Protein AF-A0A954ICX2-F1 (afdb_monomer_lite)

pLDDT: mean 85.06, std 8.17, range [50.5, 95.81]

Radius of gyration: 15.26 Å; chains: 1; bounding box: 35×24×38 Å

Structure (mmCIF, N/CA/C/O backbone):
data_AF-A0A954ICX2-F1
#
_entry.id   AF-A0A954ICX2-F1
#
loop_
_atom_site.group_PDB
_atom_site.id
_atom_site.type_symbol
_atom_site.label_atom_id
_atom_site.label_alt_id
_atom_site.label_comp_id
_atom_site.label_asym_id
_atom_site.label_entity_id
_atom_site.label_seq_id
_atom_site.pdbx_PDB_ins_code
_atom_site.Cartn_x
_atom_site.Cartn_y
_atom_site.Cartn_z
_atom_site.occupancy
_atom_site.B_iso_or_equiv
_atom_site.auth_seq_id
_atom_site.auth_comp_id
_atom_site.auth_asym_id
_atom_site.auth_atom_id
_atom_site.pdbx_PDB_model_num
ATOM 1 N N . SER A 1 1 ? 8.768 4.609 13.503 1.00 57.59 1 SER A N 1
ATOM 2 C CA . SER A 1 1 ? 8.660 5.996 13.991 1.00 57.59 1 SER A CA 1
ATOM 3 C C . SER A 1 1 ? 7.308 6.144 14.655 1.00 57.59 1 SER A C 1
ATOM 5 O O . SER A 1 1 ? 6.352 5.581 14.128 1.00 57.59 1 SER A O 1
ATOM 7 N N . ASP A 1 2 ? 7.224 6.877 15.766 1.00 72.88 2 ASP A N 1
ATOM 8 C CA . ASP A 1 2 ? 5.958 7.207 16.445 1.00 72.88 2 ASP A CA 1
ATOM 9 C C . ASP A 1 2 ? 4.934 7.832 15.474 1.00 72.88 2 ASP A C 1
ATOM 11 O O . ASP A 1 2 ? 3.736 7.612 15.601 1.00 72.88 2 ASP A O 1
ATOM 15 N N . ALA A 1 3 ? 5.410 8.504 14.416 1.00 77.00 3 ALA A N 1
ATOM 16 C CA . ALA A 1 3 ? 4.572 9.086 13.369 1.00 77.00 3 ALA A CA 1
ATOM 17 C C . ALA A 1 3 ? 3.672 8.064 12.651 1.00 77.00 3 ALA A C 1
ATOM 19 O O . ALA A 1 3 ? 2.516 8.367 12.381 1.00 77.00 3 ALA A O 1
ATOM 20 N N . VAL A 1 4 ? 4.164 6.847 12.374 1.00 76.12 4 VAL A N 1
ATOM 21 C CA . VAL A 1 4 ? 3.345 5.797 11.733 1.00 76.12 4 VAL A CA 1
ATOM 22 C C . VAL A 1 4 ? 2.193 5.411 12.654 1.00 76.12 4 VAL A C 1
ATOM 24 O O . VAL A 1 4 ? 1.057 5.328 12.210 1.00 76.12 4 VAL A O 1
ATOM 27 N N . ARG A 1 5 ? 2.476 5.250 13.950 1.00 78.19 5 ARG A N 1
ATOM 28 C CA . ARG A 1 5 ? 1.475 4.881 14.954 1.00 78.19 5 ARG A CA 1
ATOM 29 C C . ARG A 1 5 ? 0.420 5.974 15.133 1.00 78.19 5 ARG A C 1
ATOM 31 O O . ARG A 1 5 ? -0.767 5.673 15.114 1.00 78.19 5 ARG A O 1
ATOM 38 N N . VAL A 1 6 ? 0.843 7.236 15.220 1.00 83.38 6 VAL A N 1
ATOM 39 C CA . VAL A 1 6 ? -0.059 8.395 15.330 1.00 83.38 6 VAL A CA 1
ATOM 40 C C . VAL A 1 6 ? -0.961 8.529 14.098 1.00 83.38 6 VAL A C 1
ATOM 42 O O . VAL A 1 6 ? -2.160 8.767 14.244 1.00 83.38 6 VAL A O 1
ATOM 45 N N . VAL A 1 7 ? -0.423 8.338 12.887 1.00 82.31 7 VAL A N 1
ATOM 46 C CA . VAL A 1 7 ? -1.233 8.360 11.657 1.00 82.31 7 VAL A CA 1
ATOM 47 C C . VAL A 1 7 ? -2.233 7.204 11.640 1.00 82.31 7 VAL A C 1
ATOM 49 O O . VAL A 1 7 ? -3.400 7.441 11.339 1.00 82.31 7 VAL A O 1
ATOM 52 N N . SER A 1 8 ? -1.829 5.990 12.027 1.00 81.81 8 SER A N 1
ATOM 53 C CA . SER A 1 8 ? -2.739 4.838 12.113 1.00 81.81 8 SER A CA 1
ATOM 54 C C . SER A 1 8 ? -3.896 5.074 13.088 1.00 81.81 8 SER A C 1
ATOM 56 O O . SER A 1 8 ? -5.050 4.807 12.765 1.00 81.81 8 SER A O 1
ATOM 58 N N . GLU A 1 9 ? -3.620 5.630 14.271 1.00 83.38 9 GLU A N 1
ATOM 59 C CA . GLU A 1 9 ? -4.663 5.961 15.251 1.00 83.38 9 GLU A CA 1
ATOM 60 C C . GLU A 1 9 ? -5.632 7.037 14.732 1.00 83.38 9 GLU A C 1
ATOM 62 O O . GLU A 1 9 ? -6.829 6.989 15.022 1.00 83.38 9 GLU A O 1
ATOM 67 N N . GLY A 1 10 ? -5.131 8.007 13.962 1.00 84.50 10 GLY A N 1
ATOM 68 C CA . GLY A 1 10 ? -5.958 9.013 13.295 1.00 84.50 10 GLY A CA 1
ATOM 69 C C . GLY A 1 10 ? -6.841 8.411 12.202 1.00 84.50 10 GLY A C 1
ATOM 70 O O . GLY A 1 10 ? -8.041 8.682 12.165 1.00 84.50 10 GLY A O 1
ATOM 71 N N . LEU A 1 11 ? -6.271 7.547 11.358 1.00 83.88 11 LEU A N 1
ATOM 72 C CA . LEU A 1 11 ? -6.992 6.841 10.299 1.00 83.88 11 LEU A CA 1
ATOM 73 C C . LEU A 1 11 ? -8.108 5.964 10.862 1.00 83.88 11 LEU A C 1
ATOM 75 O O . LEU A 1 11 ? -9.228 6.041 10.371 1.00 83.88 11 LEU A O 1
ATOM 79 N N . ALA A 1 12 ? -7.849 5.207 11.929 1.00 79.94 12 ALA A N 1
ATOM 80 C CA . ALA A 1 12 ? -8.854 4.349 12.556 1.00 79.94 12 ALA A CA 1
ATOM 81 C C . ALA A 1 12 ? -10.059 5.128 13.118 1.00 79.94 12 ALA A C 1
ATOM 83 O O . ALA A 1 12 ? -11.171 4.610 13.139 1.00 79.94 12 ALA A O 1
ATOM 84 N N . LYS A 1 13 ? -9.856 6.374 13.567 1.00 83.38 13 LYS A N 1
ATOM 85 C CA . LYS A 1 13 ? -10.936 7.244 14.074 1.00 83.38 13 LYS A CA 1
ATOM 86 C C . LYS A 1 13 ? -11.748 7.906 12.960 1.00 83.38 13 LYS A C 1
ATOM 88 O O . LYS A 1 13 ? -12.893 8.282 13.190 1.00 83.38 13 LYS A O 1
ATOM 93 N N . LEU A 1 14 ? -11.136 8.098 11.794 1.00 81.94 14 LEU A N 1
ATOM 94 C CA . LEU A 1 14 ? -11.733 8.768 10.639 1.00 81.94 14 LEU A CA 1
ATOM 95 C C . LEU A 1 14 ? -12.406 7.783 9.680 1.00 81.94 14 LEU A C 1
ATOM 97 O O . LEU A 1 14 ? -13.435 8.105 9.090 1.00 81.94 14 LEU A O 1
ATOM 101 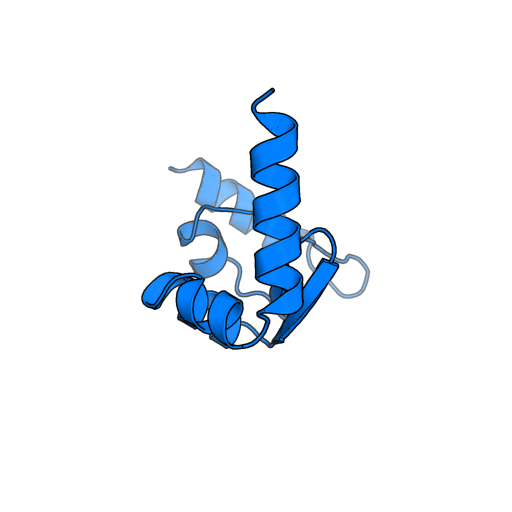N N . ALA A 1 15 ? -11.843 6.583 9.540 1.00 80.19 15 ALA A N 1
ATOM 102 C CA . ALA A 1 15 ? -12.385 5.531 8.702 1.00 80.19 15 ALA A CA 1
ATOM 103 C C . ALA A 1 15 ? -13.758 5.089 9.223 1.00 80.19 15 ALA A C 1
ATOM 105 O O . ALA A 1 15 ? -13.933 4.744 10.391 1.00 80.19 15 ALA A O 1
ATOM 106 N N . GLY A 1 16 ? -14.750 5.093 8.338 1.00 79.88 16 GLY A N 1
ATOM 107 C CA . GLY A 1 16 ? -16.118 4.742 8.687 1.00 79.88 16 GLY A CA 1
ATOM 108 C C . GLY A 1 16 ? -17.054 4.840 7.486 1.00 79.88 16 GLY A C 1
ATOM 109 O O . GLY A 1 16 ? -16.635 5.238 6.402 1.00 79.88 16 GLY A O 1
ATOM 110 N N . PRO A 1 17 ? -18.347 4.526 7.655 1.00 82.06 17 PRO A N 1
ATOM 111 C CA . PRO A 1 17 ? -19.306 4.458 6.548 1.00 82.06 17 PRO A CA 1
ATOM 112 C C . PRO A 1 17 ? -19.519 5.788 5.802 1.00 82.06 17 PRO A C 1
ATOM 114 O O . PRO A 1 17 ? -20.104 5.791 4.726 1.00 82.06 17 PRO A O 1
ATOM 117 N N . GLN A 1 18 ? -19.059 6.912 6.358 1.00 86.44 18 GLN A N 1
ATOM 118 C CA . GLN A 1 18 ? -19.181 8.246 5.760 1.00 86.44 18 GLN A CA 1
ATOM 119 C C . GLN A 1 18 ? -17.858 8.774 5.175 1.00 86.44 18 GLN A C 1
ATOM 121 O O . GLN A 1 18 ? -17.837 9.880 4.640 1.00 86.44 18 GLN A O 1
ATOM 126 N N . MET A 1 19 ? -16.754 8.022 5.281 1.00 85.25 19 MET A N 1
ATOM 127 C CA . MET A 1 19 ? -15.428 8.484 4.866 1.00 85.25 19 MET A CA 1
ATOM 128 C C . MET A 1 19 ? -14.595 7.362 4.244 1.00 85.25 19 MET A C 1
ATOM 130 O O . MET A 1 19 ? -14.308 6.351 4.882 1.00 85.25 19 MET A O 1
ATOM 134 N N . GLY A 1 20 ? -14.159 7.584 3.002 1.00 86.44 20 GLY A N 1
ATOM 135 C CA . GLY A 1 20 ? -13.172 6.747 2.324 1.00 86.44 20 GLY A CA 1
ATOM 136 C C . GLY A 1 20 ? -11.749 7.245 2.574 1.00 86.44 20 GLY A C 1
ATOM 137 O O . GLY A 1 20 ? -11.510 8.449 2.648 1.00 86.44 20 GLY A O 1
ATOM 138 N N . VAL A 1 21 ? -10.802 6.314 2.675 1.00 88.06 21 VAL A N 1
ATOM 139 C CA . VAL A 1 21 ? -9.376 6.602 2.866 1.00 88.06 21 VAL A CA 1
ATOM 140 C C . VAL A 1 21 ? -8.590 5.972 1.721 1.00 88.06 21 VAL A C 1
ATOM 142 O O . VAL A 1 21 ? -8.716 4.776 1.471 1.00 88.06 21 VAL A O 1
ATOM 145 N N . LEU A 1 22 ? -7.749 6.768 1.056 1.00 90.38 22 LEU A N 1
ATOM 146 C CA . LEU A 1 22 ? -6.773 6.290 0.079 1.00 90.38 22 LEU A CA 1
ATOM 147 C C . LEU A 1 22 ? -5.364 6.459 0.649 1.00 90.38 22 LEU A C 1
ATOM 149 O O . LEU A 1 22 ? -4.926 7.577 0.916 1.00 90.38 22 LEU A O 1
ATOM 153 N N . ILE A 1 23 ? -4.655 5.344 0.812 1.00 88.00 23 ILE A N 1
ATOM 154 C CA . ILE A 1 23 ? -3.277 5.323 1.302 1.00 88.00 23 ILE A CA 1
ATOM 155 C C . ILE A 1 23 ? -2.347 5.100 0.110 1.00 88.00 23 ILE A C 1
ATOM 157 O O . ILE A 1 23 ? -2.365 4.036 -0.502 1.00 88.00 23 ILE A O 1
ATOM 161 N N . ILE A 1 24 ? -1.513 6.095 -0.202 1.00 89.06 24 ILE A N 1
ATOM 162 C CA . ILE A 1 24 ? -0.432 5.972 -1.187 1.00 89.06 24 ILE A CA 1
ATOM 163 C C . ILE A 1 24 ? 0.875 5.937 -0.407 1.00 89.06 24 ILE A C 1
ATOM 165 O O . ILE A 1 24 ? 1.264 6.925 0.214 1.00 89.06 24 ILE A O 1
ATOM 169 N N . THR A 1 25 ? 1.535 4.784 -0.393 1.00 83.69 25 THR A N 1
ATOM 170 C CA . THR A 1 25 ? 2.737 4.576 0.411 1.00 83.69 25 THR A CA 1
ATOM 171 C C . THR A 1 25 ? 3.706 3.641 -0.294 1.00 83.69 25 THR A C 1
ATOM 173 O O . THR A 1 25 ? 3.298 2.685 -0.945 1.00 83.69 25 THR A O 1
ATOM 176 N N . HIS A 1 26 ? 4.999 3.908 -0.127 1.00 78.50 26 HIS A N 1
ATOM 177 C CA . HIS A 1 26 ? 6.065 2.932 -0.364 1.00 78.50 26 HIS A CA 1
ATOM 178 C C . HIS A 1 26 ? 6.589 2.334 0.959 1.00 78.50 26 HIS A C 1
ATOM 180 O O . HIS A 1 26 ? 7.565 1.593 0.965 1.00 78.50 26 HIS A O 1
ATOM 186 N N . HIS A 1 27 ? 5.982 2.693 2.099 1.00 72.75 27 HIS A N 1
ATOM 187 C CA . HIS A 1 27 ? 6.313 2.185 3.430 1.00 72.75 27 HIS A CA 1
ATOM 188 C C . HIS A 1 27 ? 5.348 1.079 3.854 1.00 72.75 27 HIS A C 1
ATOM 190 O O . HIS A 1 27 ? 4.176 1.330 4.137 1.00 72.75 27 HIS A O 1
ATOM 196 N N . GLU A 1 28 ? 5.881 -0.126 3.988 1.00 69.81 28 GLU A N 1
ATOM 197 C CA . GLU A 1 28 ? 5.112 -1.353 4.225 1.00 69.81 28 GLU A CA 1
ATOM 198 C C . GLU A 1 28 ? 4.536 -1.411 5.642 1.00 69.81 28 GLU A C 1
ATOM 200 O O . GLU A 1 28 ? 3.378 -1.772 5.836 1.00 69.81 28 GLU A O 1
ATOM 205 N N . ARG A 1 29 ? 5.292 -0.911 6.628 1.00 76.56 29 ARG A N 1
ATOM 206 C CA . ARG A 1 29 ? 4.856 -0.830 8.033 1.00 76.56 29 ARG A CA 1
ATOM 207 C C . ARG A 1 29 ? 3.571 -0.030 8.247 1.00 76.56 29 ARG A C 1
ATOM 209 O O . ARG A 1 29 ? 2.936 -0.178 9.282 1.00 76.56 29 ARG A O 1
ATOM 216 N N . LEU A 1 30 ? 3.180 0.837 7.312 1.00 79.06 30 LEU A N 1
ATOM 217 C CA . LEU A 1 30 ? 1.912 1.561 7.414 1.00 79.06 30 LEU A CA 1
ATOM 218 C C . LEU A 1 30 ? 0.712 0.627 7.184 1.00 79.06 30 LEU A C 1
ATOM 220 O O . LEU A 1 30 ? -0.318 0.798 7.834 1.00 79.06 30 LEU A O 1
ATOM 224 N N . LEU A 1 31 ? 0.857 -0.363 6.297 1.00 82.56 31 LEU A N 1
ATOM 225 C CA . LEU A 1 31 ? -0.196 -1.317 5.943 1.00 82.56 31 LEU A CA 1
ATOM 226 C C . LEU A 1 31 ? -0.376 -2.409 7.008 1.00 82.56 31 LEU A C 1
ATOM 228 O O . LEU A 1 31 ? -1.480 -2.918 7.161 1.00 82.56 31 LEU A O 1
ATOM 232 N N . GLU A 1 32 ? 0.660 -2.707 7.801 1.00 80.81 32 GLU A N 1
ATOM 233 C CA . GLU A 1 32 ? 0.564 -3.624 8.954 1.00 80.81 32 GLU A CA 1
ATOM 234 C C . GLU A 1 32 ? -0.460 -3.145 9.995 1.00 80.81 32 GLU A C 1
ATOM 236 O O . GLU A 1 32 ? -1.216 -3.940 10.548 1.00 80.81 32 GLU A O 1
ATOM 241 N N . PHE A 1 33 ? -0.503 -1.833 10.252 1.00 82.19 33 PHE A N 1
ATOM 242 C CA . PHE A 1 33 ? -1.433 -1.229 11.213 1.00 82.19 33 PHE A CA 1
ATOM 243 C C . PHE A 1 33 ? -2.743 -0.751 10.576 1.00 82.19 33 PHE A C 1
ATOM 245 O O . PHE A 1 33 ? -3.695 -0.464 11.297 1.00 82.19 33 PHE A O 1
ATOM 252 N N . ASN A 1 34 ? -2.792 -0.645 9.246 1.00 84.31 34 ASN A N 1
ATOM 253 C CA . ASN A 1 34 ? -3.956 -0.182 8.491 1.00 84.31 34 ASN A CA 1
ATOM 254 C C . ASN A 1 34 ? -4.228 -1.156 7.337 1.00 84.31 34 ASN A C 1
ATOM 256 O O . ASN A 1 34 ? -3.911 -0.838 6.187 1.00 84.31 34 ASN A O 1
ATOM 260 N N . PRO A 1 35 ? -4.779 -2.348 7.627 1.00 86.50 35 PRO A N 1
ATOM 261 C CA . PRO A 1 35 ? -5.066 -3.335 6.599 1.00 86.50 35 PRO A CA 1
ATOM 262 C C . PRO A 1 35 ? -6.102 -2.768 5.612 1.00 86.50 35 PRO A C 1
ATOM 264 O O . PRO A 1 35 ? -7.216 -2.427 6.025 1.00 86.50 35 PRO A O 1
ATOM 267 N N . PRO A 1 36 ? -5.760 -2.629 4.319 1.00 89.25 36 PRO A N 1
ATOM 268 C CA . PRO A 1 36 ? -6.670 -2.058 3.341 1.00 89.25 36 PRO A CA 1
ATOM 269 C C . PRO A 1 36 ? -7.776 -3.051 2.978 1.00 89.25 36 PRO A C 1
ATOM 271 O O . PRO A 1 36 ? -7.566 -4.260 2.918 1.00 89.25 36 PRO A O 1
ATOM 274 N N . GLN A 1 37 ? -8.959 -2.521 2.673 1.00 89.69 37 GLN A N 1
ATOM 275 C CA . GLN A 1 37 ? -10.057 -3.314 2.110 1.00 89.69 37 GLN A CA 1
ATOM 276 C C . GLN A 1 37 ? -9.814 -3.639 0.634 1.00 89.69 37 GLN A C 1
ATOM 278 O O . GLN A 1 37 ? -10.176 -4.713 0.164 1.00 89.69 37 GLN A O 1
ATOM 283 N N . PHE A 1 38 ? -9.183 -2.704 -0.079 1.00 93.50 38 PHE A N 1
ATOM 284 C CA . PHE A 1 38 ? -8.833 -2.823 -1.485 1.00 93.50 38 PHE A CA 1
ATOM 285 C C . PHE A 1 38 ? -7.394 -2.360 -1.689 1.00 93.50 38 PHE A C 1
ATOM 287 O O . PHE A 1 38 ? -7.004 -1.286 -1.231 1.00 93.50 38 PHE A O 1
ATOM 294 N N . THR A 1 39 ? -6.624 -3.161 -2.412 1.00 93.69 39 THR A N 1
ATOM 295 C CA . THR A 1 39 ? -5.279 -2.840 -2.877 1.00 93.69 39 THR A CA 1
ATOM 296 C C . THR A 1 39 ? -5.330 -2.655 -4.384 1.00 93.69 39 THR A C 1
ATOM 298 O O . THR A 1 39 ? -5.805 -3.537 -5.096 1.00 93.69 39 THR A O 1
ATOM 301 N N . HIS A 1 40 ? -4.809 -1.535 -4.882 1.00 94.12 40 HIS A N 1
ATOM 302 C CA . HIS A 1 40 ? -4.713 -1.256 -6.314 1.00 94.12 40 HIS A CA 1
ATOM 303 C C . HIS A 1 40 ? -3.250 -1.105 -6.720 1.00 94.12 40 HIS A C 1
ATOM 305 O O . HIS A 1 40 ? -2.512 -0.337 -6.103 1.00 94.12 40 HIS A O 1
ATOM 311 N N . VAL A 1 41 ? -2.838 -1.798 -7.781 1.00 92.31 41 VAL A N 1
ATOM 312 C CA . VAL A 1 41 ? -1.481 -1.682 -8.326 1.00 92.31 41 VAL A CA 1
ATOM 313 C C . VAL A 1 41 ? -1.498 -0.788 -9.544 1.00 92.31 41 VAL A C 1
ATOM 315 O O . VAL A 1 41 ? -2.226 -1.055 -10.501 1.00 92.31 41 VAL A O 1
ATOM 318 N N . MET A 1 42 ? -0.675 0.258 -9.521 1.00 91.06 42 MET A N 1
ATOM 319 C CA . MET A 1 42 ? -0.501 1.159 -10.653 1.00 91.06 42 MET A CA 1
ATOM 320 C C . MET A 1 42 ? 0.790 0.856 -11.409 1.00 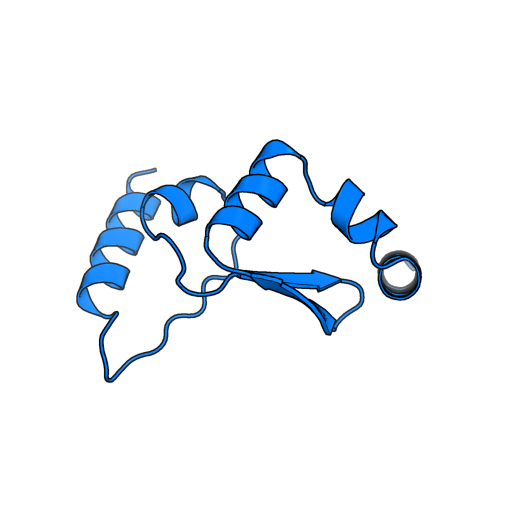91.06 42 MET A C 1
ATOM 322 O O . MET A 1 42 ? 1.862 0.749 -10.818 1.00 91.06 42 MET A O 1
ATOM 326 N N . LEU A 1 43 ? 0.690 0.755 -12.734 1.00 90.38 43 LEU A N 1
ATOM 327 C CA . LEU A 1 43 ? 1.825 0.563 -13.631 1.00 90.38 43 LEU A CA 1
ATOM 328 C C . LEU A 1 43 ? 1.549 1.297 -14.948 1.00 90.38 43 LEU A C 1
ATOM 330 O O . LEU A 1 43 ? 0.470 1.146 -15.519 1.00 90.38 43 LEU A O 1
ATOM 334 N N . GLY A 1 44 ? 2.500 2.109 -15.419 1.00 86.88 44 GLY A N 1
ATOM 335 C CA . GLY A 1 44 ? 2.331 2.863 -16.670 1.00 86.88 44 GLY A CA 1
ATOM 336 C C . GLY A 1 44 ? 1.143 3.834 -16.637 1.00 86.88 44 GLY A C 1
ATOM 337 O O . GLY A 1 44 ? 0.403 3.933 -17.605 1.00 86.88 44 GLY A O 1
ATOM 338 N N . GLY A 1 45 ? 0.903 4.494 -15.497 1.00 89.12 45 GLY A N 1
ATOM 339 C CA . GLY A 1 45 ? -0.154 5.507 -15.356 1.00 89.12 45 GLY A CA 1
ATOM 340 C C . GLY A 1 45 ? -1.582 4.974 -15.181 1.00 89.12 45 GLY A C 1
ATOM 341 O O . GLY A 1 45 ? -2.518 5.765 -15.125 1.00 89.12 45 GLY A O 1
ATOM 342 N N . ARG A 1 46 ? -1.775 3.657 -15.054 1.00 92.00 46 ARG A N 1
ATOM 343 C CA . ARG A 1 46 ? -3.098 3.032 -14.890 1.00 92.00 46 ARG A CA 1
ATOM 344 C C . ARG A 1 46 ? -3.098 1.946 -13.828 1.00 92.00 46 ARG A C 1
ATOM 346 O O . ARG A 1 46 ? -2.059 1.358 -13.540 1.00 92.00 46 ARG A O 1
ATOM 353 N N . ILE A 1 47 ? -4.276 1.664 -13.275 1.00 94.00 47 ILE A N 1
ATOM 354 C CA . ILE A 1 47 ? -4.482 0.515 -12.389 1.00 94.00 47 ILE A CA 1
ATOM 355 C C . ILE A 1 47 ? -4.458 -0.749 -13.250 1.00 94.00 47 ILE A C 1
ATOM 357 O O . ILE A 1 47 ? -5.235 -0.874 -14.196 1.00 94.00 47 ILE A O 1
ATOM 361 N N . VAL A 1 48 ? -3.540 -1.663 -12.946 1.00 94.88 48 VAL A N 1
ATOM 362 C CA . VAL A 1 48 ? -3.374 -2.931 -13.673 1.00 94.88 48 VAL A CA 1
ATOM 363 C C . VAL A 1 48 ? -3.946 -4.119 -12.917 1.00 94.88 48 VAL A C 1
ATOM 365 O O . VAL A 1 48 ? -4.360 -5.091 -13.541 1.00 94.88 48 VAL A O 1
ATOM 368 N N . GLU A 1 49 ? -4.025 -4.014 -11.593 1.00 94.44 49 GLU A N 1
ATOM 369 C CA . GLU A 1 49 ? -4.532 -5.070 -10.731 1.00 94.44 49 GLU A CA 1
ATOM 370 C C . GLU A 1 49 ? -5.256 -4.477 -9.526 1.00 94.44 49 GLU A C 1
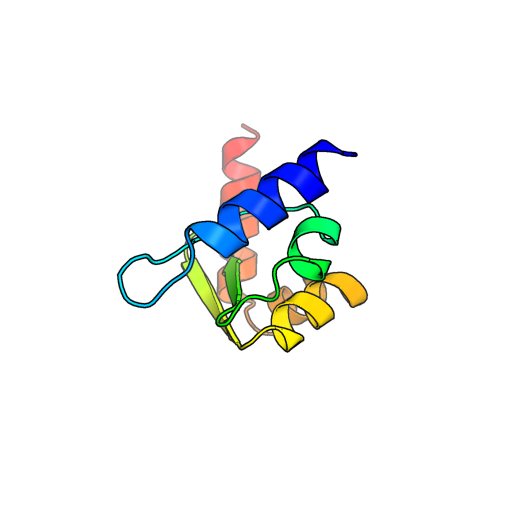ATOM 372 O O . GLU A 1 49 ? -4.927 -3.388 -9.047 1.00 94.44 49 GLU A O 1
ATOM 377 N N . THR A 1 50 ? -6.275 -5.187 -9.055 1.00 95.81 50 THR A N 1
ATOM 378 C CA . THR A 1 50 ? -7.010 -4.873 -7.832 1.00 95.81 50 THR A CA 1
ATOM 379 C C . THR A 1 50 ? -7.221 -6.156 -7.048 1.00 95.81 50 THR A C 1
ATOM 381 O O . THR A 1 50 ? -7.602 -7.170 -7.626 1.00 95.81 50 THR A O 1
ATOM 384 N N . GLY A 1 51 ? -6.992 -6.099 -5.743 1.00 94.56 51 GLY A N 1
ATOM 385 C CA . GLY A 1 51 ? -7.166 -7.219 -4.828 1.00 94.56 51 GLY A CA 1
ATOM 386 C C . GLY A 1 51 ? -7.495 -6.732 -3.425 1.00 94.56 51 GLY A C 1
ATOM 387 O O . GLY A 1 51 ? -7.783 -5.554 -3.223 1.00 94.56 51 GLY A O 1
ATOM 388 N N . ASP A 1 52 ? -7.446 -7.635 -2.457 1.00 94.19 52 ASP A N 1
ATOM 389 C CA . ASP A 1 52 ? -7.593 -7.309 -1.040 1.00 94.19 52 ASP A CA 1
ATOM 390 C C . ASP A 1 52 ? -6.211 -7.054 -0.395 1.00 94.19 52 ASP A C 1
ATOM 392 O O . ASP A 1 52 ? -5.221 -6.759 -1.078 1.00 94.19 52 ASP A O 1
ATOM 396 N N . ALA A 1 53 ? -6.123 -7.131 0.933 1.00 90.94 53 ALA A N 1
ATOM 397 C CA . ALA A 1 53 ? -4.867 -6.976 1.664 1.00 90.94 53 ALA A CA 1
ATOM 398 C C . ALA A 1 53 ? -3.794 -8.025 1.294 1.00 90.94 53 ALA A C 1
ATOM 400 O O . ALA A 1 53 ? -2.604 -7.747 1.456 1.00 90.94 53 ALA A O 1
ATOM 401 N N . SER A 1 54 ? -4.168 -9.200 0.772 1.00 92.19 54 SER A N 1
ATOM 402 C CA . SER A 1 54 ? -3.211 -10.233 0.360 1.00 92.19 54 SER A CA 1
ATOM 403 C C . SER A 1 54 ? -2.346 -9.761 -0.803 1.00 92.19 54 SER A C 1
ATOM 405 O O . SER A 1 54 ? -1.164 -10.086 -0.849 1.00 92.19 54 SER A O 1
ATOM 407 N N . LEU A 1 55 ? -2.906 -8.953 -1.710 1.00 91.69 55 LEU A N 1
ATOM 408 C CA . LEU A 1 55 ? -2.160 -8.372 -2.824 1.00 91.69 55 LEU A CA 1
ATOM 409 C C . LEU A 1 55 ? -1.083 -7.405 -2.317 1.00 91.69 55 LEU A C 1
ATOM 411 O O . LEU A 1 55 ? 0.043 -7.430 -2.798 1.00 91.69 55 LEU A O 1
ATOM 415 N N . ALA A 1 56 ? -1.396 -6.590 -1.306 1.00 88.88 56 ALA A N 1
ATOM 416 C CA . ALA A 1 56 ? -0.403 -5.713 -0.689 1.00 88.88 56 ALA A CA 1
ATOM 417 C C . ALA A 1 56 ? 0.721 -6.513 -0.012 1.00 88.88 56 ALA A C 1
ATOM 419 O O . ALA A 1 56 ? 1.890 -6.142 -0.109 1.00 88.88 56 ALA A O 1
ATOM 420 N N . HIS A 1 57 ? 0.373 -7.622 0.647 1.00 88.62 57 HIS A N 1
ATOM 421 C CA . HIS A 1 57 ? 1.347 -8.503 1.284 1.00 88.62 57 HIS A CA 1
ATOM 422 C C . HIS A 1 57 ? 2.249 -9.217 0.266 1.00 88.62 57 HIS A C 1
ATOM 424 O O . HIS A 1 57 ? 3.458 -9.292 0.467 1.00 88.62 57 HIS A O 1
ATOM 430 N N . ASP A 1 58 ? 1.684 -9.689 -0.846 1.00 89.44 58 ASP A N 1
ATOM 431 C CA . ASP A 1 58 ? 2.437 -10.327 -1.928 1.00 89.44 58 ASP A CA 1
ATOM 432 C C . ASP A 1 58 ? 3.436 -9.357 -2.573 1.00 89.44 58 ASP A C 1
ATOM 434 O O . ASP A 1 58 ? 4.614 -9.676 -2.718 1.00 89.44 58 ASP A O 1
ATOM 438 N N . LEU A 1 59 ? 3.003 -8.128 -2.867 1.00 88.94 59 LEU A N 1
ATOM 439 C CA . LEU A 1 59 ? 3.874 -7.079 -3.412 1.00 88.94 59 LEU A CA 1
ATOM 440 C C . LEU A 1 59 ? 5.009 -6.701 -2.466 1.00 88.94 59 LEU A C 1
ATOM 442 O O . LEU A 1 59 ? 6.100 -6.369 -2.922 1.00 88.94 59 LEU A O 1
ATOM 446 N N . HIS A 1 60 ? 4.751 -6.739 -1.162 1.00 83.75 60 HIS A N 1
ATOM 447 C CA . HIS A 1 60 ? 5.778 -6.534 -0.154 1.00 83.75 60 HIS A CA 1
ATOM 448 C C . HIS A 1 60 ? 6.802 -7.679 -0.160 1.00 83.75 60 HIS A C 1
ATOM 450 O O . HIS A 1 60 ? 8.004 -7.432 -0.233 1.00 83.75 60 HIS A O 1
ATOM 456 N N . ALA A 1 61 ? 6.337 -8.929 -0.114 1.00 87.81 61 ALA A N 1
ATOM 457 C CA . ALA A 1 61 ? 7.210 -10.094 0.001 1.00 87.81 61 ALA A CA 1
ATOM 458 C C . ALA A 1 61 ? 8.006 -10.378 -1.284 1.00 87.81 61 ALA A C 1
ATOM 460 O O . ALA A 1 61 ? 9.189 -10.712 -1.227 1.00 87.81 61 ALA A O 1
ATOM 461 N N . ASN A 1 62 ? 7.358 -10.242 -2.442 1.00 89.75 62 ASN A N 1
ATOM 462 C CA . ASN A 1 62 ? 7.868 -10.698 -3.736 1.00 89.75 62 ASN A CA 1
ATOM 463 C C . ASN A 1 62 ? 8.190 -9.543 -4.700 1.00 89.75 62 ASN A C 1
ATOM 465 O O . ASN A 1 62 ? 8.730 -9.760 -5.790 1.00 89.75 62 ASN A O 1
ATOM 469 N N . GLY A 1 63 ? 7.889 -8.303 -4.311 1.00 87.75 63 GLY A N 1
ATOM 470 C CA . GLY A 1 63 ? 8.074 -7.128 -5.152 1.00 87.75 63 GLY A CA 1
ATOM 471 C C .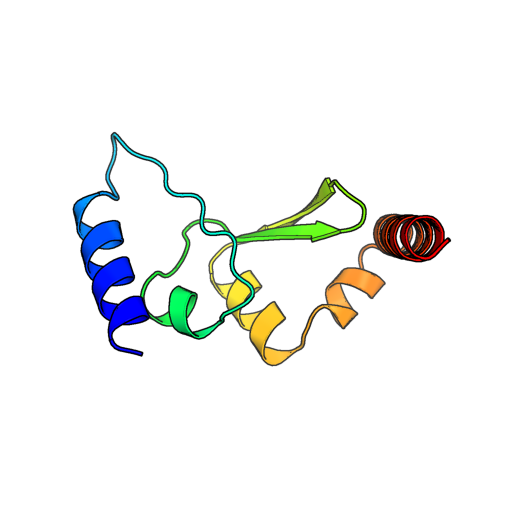 GLY A 1 63 ? 7.105 -7.073 -6.337 1.00 87.75 63 GLY A C 1
ATOM 472 O O . GLY A 1 63 ? 6.150 -7.833 -6.468 1.00 87.75 63 GLY A O 1
ATOM 473 N N . TYR A 1 64 ? 7.382 -6.158 -7.266 1.00 88.69 64 TYR A N 1
ATOM 474 C CA . TYR A 1 64 ? 6.521 -5.896 -8.428 1.00 88.69 64 TYR A CA 1
ATOM 475 C C . TYR A 1 64 ? 6.860 -6.751 -9.657 1.00 88.69 64 TYR A C 1
ATOM 477 O O . TYR A 1 64 ? 6.258 -6.561 -10.715 1.00 88.69 64 TYR A O 1
ATOM 485 N N . ALA A 1 65 ? 7.834 -7.663 -9.562 1.00 90.38 65 ALA A N 1
ATOM 486 C CA . ALA A 1 65 ? 8.315 -8.438 -10.707 1.00 90.38 65 ALA A CA 1
ATOM 487 C C . ALA A 1 65 ? 7.193 -9.280 -11.334 1.00 90.38 65 ALA A C 1
ATOM 489 O O . ALA A 1 65 ? 6.944 -9.171 -12.534 1.00 90.38 65 ALA A O 1
ATOM 490 N N . ALA A 1 66 ? 6.443 -10.012 -10.506 1.00 91.44 66 ALA A N 1
ATOM 491 C CA . ALA A 1 66 ? 5.315 -10.824 -10.954 1.00 91.44 66 ALA A CA 1
ATOM 492 C C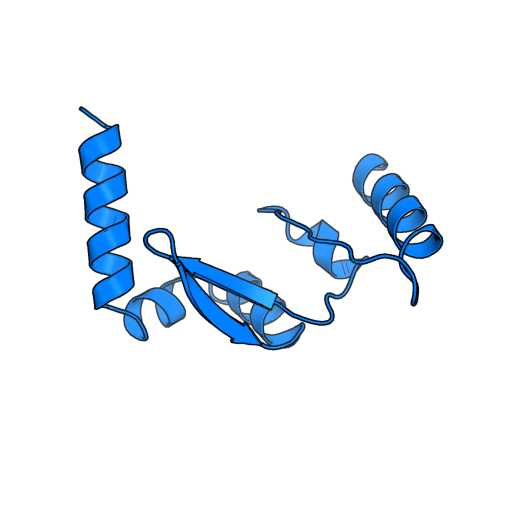 . ALA A 1 66 ? 4.201 -9.981 -11.602 1.00 91.44 66 ALA A C 1
ATOM 494 O O . ALA A 1 66 ? 3.601 -10.386 -12.595 1.00 91.44 66 ALA A O 1
ATOM 495 N N . VAL A 1 67 ? 3.932 -8.776 -11.084 1.00 91.69 67 VAL A N 1
ATOM 496 C CA . VAL A 1 67 ? 2.957 -7.855 -11.695 1.00 91.69 67 VAL A CA 1
ATOM 497 C C . VAL A 1 67 ? 3.450 -7.356 -13.052 1.00 91.69 67 VAL A C 1
ATOM 499 O O . VAL A 1 67 ? 2.679 -7.310 -14.010 1.00 91.69 67 VAL A O 1
ATOM 502 N N . ARG A 1 68 ? 4.735 -7.003 -13.167 1.00 91.81 68 ARG A N 1
ATOM 503 C CA . ARG A 1 68 ? 5.327 -6.563 -14.440 1.00 91.81 68 ARG A CA 1
ATOM 504 C C . ARG A 1 68 ? 5.264 -7.666 -15.499 1.00 91.81 68 ARG A C 1
ATOM 506 O O . ARG A 1 68 ? 4.964 -7.363 -16.650 1.00 91.81 68 ARG A O 1
ATOM 513 N N . GLU A 1 69 ? 5.488 -8.918 -15.107 1.00 92.19 69 GLU A N 1
ATOM 514 C CA . GLU A 1 69 ? 5.385 -10.081 -15.994 1.00 92.19 69 GLU A CA 1
ATOM 515 C C . GLU A 1 69 ? 3.940 -10.350 -16.438 1.00 92.19 69 GLU A C 1
ATOM 517 O O . GLU A 1 69 ? 3.689 -10.550 -17.626 1.00 92.19 69 GLU A O 1
ATOM 522 N N . ARG A 1 70 ? 2.970 -10.274 -15.516 1.00 93.12 70 ARG A N 1
ATOM 523 C CA . ARG A 1 70 ? 1.540 -10.435 -15.837 1.00 93.12 70 ARG A CA 1
ATOM 524 C C . ARG A 1 70 ? 0.976 -9.297 -16.692 1.00 93.12 70 ARG A C 1
ATOM 526 O O . ARG A 1 70 ? 0.024 -9.510 -17.442 1.00 93.12 70 ARG A O 1
ATOM 533 N N . HIS A 1 71 ? 1.563 -8.099 -16.618 1.00 93.75 71 HIS A N 1
ATOM 534 C CA . HIS A 1 71 ? 1.100 -6.906 -17.335 1.00 93.75 71 HIS A CA 1
ATOM 535 C C . HIS A 1 71 ? 2.191 -6.284 -18.231 1.00 93.75 71 HIS A C 1
ATOM 537 O O . HIS A 1 71 ? 2.562 -5.117 -18.048 1.00 93.75 71 HIS A O 1
ATOM 543 N N . PRO A 1 72 ? 2.663 -6.998 -19.270 1.00 91.69 72 PRO A N 1
ATOM 544 C CA . PRO A 1 72 ? 3.838 -6.599 -20.048 1.00 91.69 72 PRO A CA 1
ATOM 545 C C . PRO A 1 72 ? 3.632 -5.291 -20.826 1.00 91.69 72 PRO A C 1
ATOM 547 O O . PRO A 1 72 ? 4.537 -4.463 -20.910 1.00 91.69 72 PRO A O 1
ATOM 550 N N . ALA A 1 73 ? 2.423 -5.044 -21.346 1.00 90.56 73 ALA A N 1
ATOM 551 C CA . ALA A 1 73 ? 2.107 -3.796 -22.043 1.00 90.56 73 ALA A CA 1
ATOM 552 C C . ALA A 1 73 ? 2.188 -2.571 -21.113 1.00 90.56 73 ALA A C 1
ATOM 554 O O . ALA A 1 73 ? 2.689 -1.523 -21.511 1.00 90.56 73 ALA A O 1
ATOM 555 N N . ALA A 1 74 ? 1.723 -2.716 -19.866 1.00 89.75 74 ALA A N 1
ATOM 556 C CA . ALA A 1 74 ? 1.798 -1.660 -18.858 1.00 89.75 74 ALA A CA 1
ATOM 557 C C . ALA A 1 74 ? 3.234 -1.453 -18.366 1.00 89.75 74 ALA A C 1
ATOM 559 O O . ALA A 1 74 ? 3.659 -0.322 -18.145 1.00 89.75 74 ALA A O 1
ATOM 560 N N . ALA A 1 75 ? 4.002 -2.538 -18.240 1.00 88.25 75 ALA A N 1
ATOM 561 C CA . ALA A 1 75 ? 5.410 -2.475 -17.875 1.00 88.25 75 ALA A CA 1
ATOM 562 C C . ALA A 1 75 ? 6.231 -1.723 -18.934 1.00 88.25 75 ALA A C 1
ATOM 564 O O . ALA A 1 75 ? 7.020 -0.848 -18.588 1.00 88.25 75 ALA A O 1
ATOM 565 N N . ALA A 1 76 ? 5.997 -1.999 -20.221 1.00 88.69 76 ALA A N 1
ATOM 566 C CA . ALA A 1 76 ? 6.667 -1.307 -21.323 1.00 88.69 76 ALA A CA 1
ATOM 567 C C . ALA A 1 76 ? 6.320 0.191 -21.394 1.00 88.69 76 ALA A C 1
ATOM 569 O O . ALA A 1 76 ? 7.143 1.009 -21.800 1.00 88.69 76 ALA A O 1
ATOM 570 N N . GLU A 1 77 ? 5.093 0.566 -21.035 1.00 87.75 77 GLU A N 1
ATOM 571 C CA . GLU A 1 77 ? 4.670 1.966 -20.930 1.00 87.75 77 GLU A CA 1
ATOM 572 C C . GLU A 1 77 ? 5.327 2.669 -19.737 1.00 87.75 77 GLU A C 1
ATOM 574 O O . GLU A 1 77 ? 5.820 3.785 -19.886 1.00 87.75 77 GLU A O 1
ATOM 579 N N . ASN A 1 78 ? 5.436 1.981 -18.597 1.00 85.44 78 ASN A N 1
ATOM 580 C CA . ASN A 1 78 ? 6.142 2.491 -17.424 1.00 85.44 78 ASN A CA 1
ATOM 581 C C . ASN A 1 78 ? 7.617 2.800 -17.735 1.00 85.44 78 ASN A C 1
ATOM 583 O O . ASN A 1 78 ? 8.078 3.911 -17.504 1.00 85.44 78 ASN A O 1
ATOM 587 N N . VAL A 1 79 ? 8.326 1.869 -18.384 1.00 83.19 79 VAL A N 1
ATOM 588 C CA . VAL A 1 79 ? 9.732 2.069 -18.789 1.00 83.19 79 VAL A CA 1
ATOM 589 C C . VAL A 1 79 ? 9.883 3.229 -19.778 1.00 83.19 79 VAL A C 1
ATOM 591 O O . VAL A 1 79 ? 10.830 4.011 -19.685 1.00 83.19 79 VAL A O 1
ATOM 594 N N . ARG A 1 80 ? 8.946 3.376 -20.726 1.00 83.94 80 ARG A N 1
ATOM 595 C CA . ARG A 1 80 ? 8.945 4.509 -21.665 1.00 83.94 80 ARG A CA 1
ATOM 596 C C . ARG A 1 80 ? 8.770 5.845 -20.946 1.00 83.94 80 ARG A C 1
ATOM 598 O O . ARG A 1 80 ? 9.490 6.788 -21.265 1.00 83.94 80 ARG A O 1
ATOM 605 N N . ALA A 1 81 ? 7.863 5.913 -19.973 1.00 77.88 81 ALA A N 1
ATOM 606 C CA . ALA A 1 81 ? 7.653 7.106 -19.159 1.00 77.88 81 ALA A CA 1
ATOM 607 C C . ALA A 1 81 ? 8.891 7.445 -18.308 1.00 77.88 81 ALA A C 1
ATOM 609 O O . ALA A 1 81 ? 9.331 8.592 -18.309 1.00 77.88 81 ALA A O 1
ATOM 610 N N . GLU A 1 82 ? 9.497 6.449 -17.655 1.00 77.06 82 GLU A N 1
ATOM 611 C CA . GLU A 1 82 ? 10.729 6.605 -16.866 1.00 77.06 82 GLU A CA 1
ATOM 612 C C . GLU A 1 82 ? 11.897 7.113 -17.731 1.00 77.06 82 GLU A C 1
ATOM 614 O O . GLU A 1 82 ? 12.613 8.031 -17.337 1.00 77.06 82 GLU A O 1
ATOM 619 N N . THR A 1 83 ? 12.057 6.572 -18.944 1.00 77.81 83 THR A N 1
ATOM 620 C CA . THR A 1 83 ? 13.132 6.972 -19.870 1.00 77.81 83 THR A CA 1
ATOM 621 C C . THR A 1 83 ? 12.924 8.388 -20.408 1.00 77.81 83 THR A C 1
ATOM 623 O O . THR A 1 83 ? 13.890 9.126 -20.554 1.00 77.81 83 THR A O 1
ATOM 626 N N . SER A 1 84 ? 11.678 8.794 -20.678 1.00 73.19 84 SER A N 1
ATOM 627 C CA . SER A 1 84 ? 11.365 10.144 -21.166 1.00 73.19 84 SER A CA 1
ATOM 628 C C . SER A 1 84 ? 11.525 11.229 -20.100 1.00 73.19 84 SER A C 1
ATOM 630 O O . SER A 1 84 ? 11.728 12.381 -20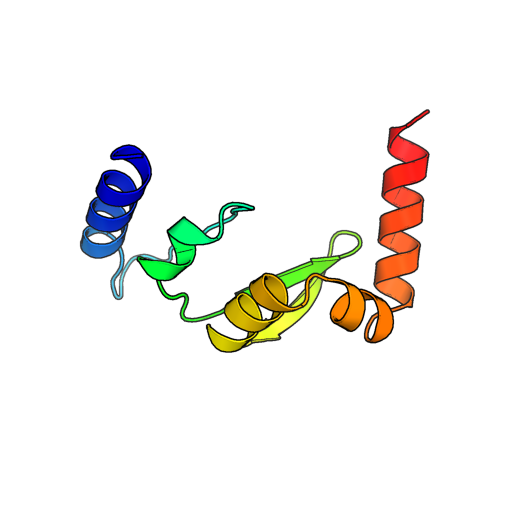.461 1.00 73.19 84 SER A O 1
ATOM 632 N N . ALA A 1 85 ? 11.395 10.889 -18.815 1.00 68.69 85 ALA A N 1
ATOM 633 C CA . ALA A 1 85 ? 11.563 11.829 -17.707 1.00 68.69 85 ALA A CA 1
ATOM 634 C C . ALA A 1 85 ? 13.038 12.070 -17.331 1.00 68.69 85 ALA A C 1
ATOM 636 O O . ALA A 1 85 ? 13.335 12.991 -16.574 1.00 68.69 85 ALA A O 1
ATOM 637 N N . ALA A 1 86 ? 13.954 11.234 -17.827 1.00 64.00 86 ALA A N 1
ATOM 638 C CA . ALA A 1 86 ? 15.388 11.313 -17.556 1.00 64.00 86 ALA A CA 1
ATOM 639 C C . ALA A 1 86 ? 16.175 12.157 -18.586 1.00 64.00 86 ALA A C 1
ATOM 641 O O . ALA A 1 86 ? 17.405 12.190 -18.522 1.00 64.00 86 ALA A O 1
ATOM 642 N N . ILE A 1 87 ? 15.480 12.806 -19.529 1.00 50.50 87 ILE A N 1
ATOM 643 C CA . ILE A 1 87 ? 16.022 13.646 -20.614 1.00 50.50 87 ILE A CA 1
ATOM 644 C C . ILE A 1 87 ? 15.590 15.091 -20.370 1.00 50.50 87 ILE A C 1
ATOM 646 O O . ILE A 1 87 ? 16.436 15.992 -20.558 1.00 50.50 87 ILE A O 1
#

Secondary structure (DSSP, 8-state):
-HHHHHHHHHHHHH-BTTB------S-THHHHHS--S-EEEEETTEEEEEE-HHHHHHHHHHTTHHHHHH-HHHHHHHHHHHHHHT-

Foldseek 3Di:
DVVLVVVLVVCVVQDDPVDDDDDDDPDLVSCVSVFAQKDFDDFLRDTQDMDGSVVSVCCVVPNCPVVCVVVVVRNVSRVVVVVVVVD

Sequence (87 aa):
SDAVRVVSEGLAKLAGPQMGVLIITHHERLLEFNPPQFTHVMLGGRIVETGDASLAHDLHANGYAAVRERHPAAAAENVRAETSAAI